Protein AF-A0A3N4JJB1-F1 (afdb_monomer)

Mean predicted aligned error: 17.64 Å

Structure (mmCIF, N/CA/C/O backbone):
data_AF-A0A3N4JJB1-F1
#
_entry.id   AF-A0A3N4JJB1-F1
#
loop_
_atom_site.group_PDB
_atom_site.id
_atom_site.type_symbol
_atom_site.label_atom_id
_atom_site.label_alt_id
_atom_site.label_comp_id
_atom_site.label_asym_id
_atom_site.label_entity_id
_atom_site.label_seq_id
_atom_site.pdbx_PDB_ins_code
_atom_site.Cartn_x
_atom_site.Cartn_y
_atom_site.Cartn_z
_atom_site.occupancy
_atom_site.B_iso_or_equiv
_atom_site.auth_seq_id
_atom_site.auth_comp_id
_atom_site.auth_asym_id
_atom_site.auth_atom_id
_atom_site.pdbx_PDB_model_num
ATOM 1 N N . MET A 1 1 ? -40.522 -0.611 -74.656 1.00 50.16 1 MET A N 1
ATOM 2 C CA . MET A 1 1 ? -39.839 0.500 -73.954 1.00 50.16 1 MET A CA 1
ATOM 3 C C . MET A 1 1 ? -38.621 -0.070 -73.230 1.00 50.16 1 MET A C 1
ATOM 5 O O . MET A 1 1 ? -38.837 -0.904 -72.359 1.00 50.16 1 MET A O 1
ATOM 9 N N . PRO A 1 2 ? -37.366 0.258 -73.587 1.00 61.91 2 PRO A N 1
ATOM 10 C CA . PRO A 1 2 ? -36.213 -0.220 -72.823 1.00 61.91 2 PRO A CA 1
ATOM 11 C C . PRO A 1 2 ? -35.872 0.721 -71.653 1.00 61.91 2 PRO A C 1
ATOM 13 O O . PRO A 1 2 ? -35.736 1.932 -71.830 1.00 61.91 2 PRO A O 1
ATOM 16 N N . PHE A 1 3 ? -35.726 0.142 -70.458 1.00 68.19 3 PHE A N 1
ATOM 17 C CA . PHE A 1 3 ? -35.311 0.813 -69.224 1.00 68.19 3 PHE A CA 1
ATOM 18 C C . PHE A 1 3 ? -33.840 1.254 -69.302 1.00 68.19 3 PHE A C 1
ATOM 20 O O . PHE A 1 3 ? -32.952 0.443 -69.573 1.00 68.19 3 PHE A O 1
ATOM 27 N N . ARG A 1 4 ? -33.570 2.539 -69.038 1.00 69.44 4 ARG A N 1
ATOM 28 C CA . ARG A 1 4 ? -32.205 3.065 -68.877 1.00 69.44 4 ARG A CA 1
ATOM 29 C C . ARG A 1 4 ? -31.706 2.729 -67.471 1.00 69.44 4 ARG A C 1
ATOM 31 O O . ARG A 1 4 ? -32.386 3.026 -66.494 1.00 69.44 4 ARG A O 1
ATOM 38 N N . LYS A 1 5 ? -30.529 2.108 -67.371 1.00 68.69 5 LYS A N 1
ATOM 39 C CA . LYS A 1 5 ? -29.867 1.845 -66.083 1.00 68.69 5 LYS A CA 1
ATOM 40 C C . LYS A 1 5 ? -29.450 3.183 -65.438 1.00 68.69 5 LYS A C 1
ATOM 42 O O . LYS A 1 5 ? -29.007 4.065 -66.177 1.00 68.69 5 LYS A O 1
ATOM 47 N N . PRO A 1 6 ? -29.595 3.355 -64.111 1.00 76.19 6 PRO A N 1
ATOM 48 C CA . PRO A 1 6 ? -29.204 4.591 -63.433 1.00 76.19 6 PRO A CA 1
ATOM 49 C C . PRO A 1 6 ? -27.678 4.803 -63.488 1.00 76.19 6 PRO A C 1
ATOM 51 O O . PRO A 1 6 ? -26.934 3.818 -63.539 1.00 76.19 6 PRO A O 1
ATOM 54 N N . PRO A 1 7 ? -27.198 6.063 -63.503 1.00 76.62 7 PRO A N 1
ATOM 55 C CA . PRO A 1 7 ? -25.769 6.363 -63.528 1.00 76.62 7 PRO A CA 1
ATOM 56 C C . PRO A 1 7 ? -25.078 5.897 -62.233 1.00 76.62 7 PRO A C 1
ATOM 58 O O . PRO A 1 7 ? -25.706 5.895 -61.171 1.00 76.62 7 PRO A O 1
ATOM 61 N N . PRO A 1 8 ? -23.795 5.495 -62.301 1.00 77.75 8 PRO A N 1
ATOM 62 C CA . PRO A 1 8 ? -23.045 5.057 -61.129 1.00 77.75 8 PRO A CA 1
ATOM 63 C C . PRO A 1 8 ? -22.822 6.212 -60.135 1.00 77.75 8 PRO A C 1
ATOM 65 O O . PRO A 1 8 ? -22.751 7.373 -60.549 1.00 77.75 8 PRO A O 1
ATOM 68 N N . PRO A 1 9 ? -22.698 5.913 -58.828 1.00 76.56 9 PRO A N 1
ATOM 69 C CA . PRO A 1 9 ? -22.418 6.920 -57.809 1.00 76.56 9 PRO A CA 1
ATOM 70 C C . PRO A 1 9 ? -21.043 7.576 -58.033 1.00 76.56 9 PRO A C 1
ATOM 72 O O . PRO A 1 9 ? -20.136 6.92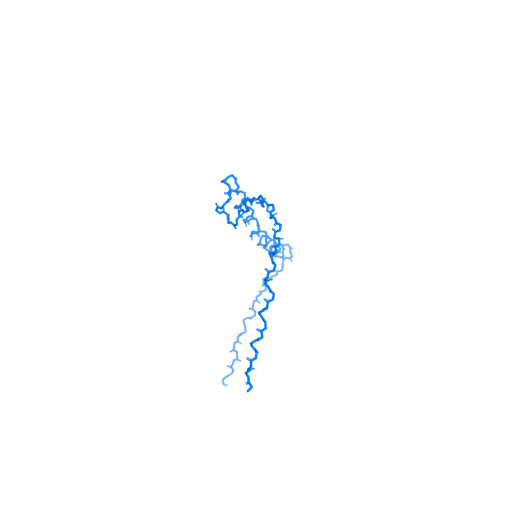7 -58.564 1.00 76.56 9 PRO A O 1
ATOM 75 N N . PRO A 1 10 ? -20.862 8.847 -57.623 1.00 73.19 10 PRO A N 1
ATOM 76 C CA . PRO A 1 10 ? -19.575 9.524 -57.720 1.00 73.19 10 PRO A CA 1
ATOM 77 C C . PRO A 1 10 ? -18.517 8.773 -56.903 1.00 73.19 10 PRO A C 1
ATOM 79 O O . PRO A 1 10 ? -18.757 8.382 -55.760 1.00 73.19 10 PRO A O 1
ATOM 82 N N . SER A 1 11 ? -17.347 8.558 -57.508 1.00 74.50 11 SER A N 1
ATOM 83 C CA . SER A 1 11 ? -16.211 7.884 -56.879 1.00 74.50 11 SER A CA 1
ATOM 84 C C . SER A 1 11 ? -15.843 8.557 -55.548 1.00 74.50 11 SER A C 1
ATOM 86 O O . SER A 1 11 ? -15.800 9.788 -55.496 1.00 74.50 11 SER A O 1
ATOM 88 N N . PRO A 1 12 ? -15.532 7.800 -54.478 1.00 71.94 12 PRO A N 1
ATOM 89 C CA . PRO A 1 12 ? -15.058 8.389 -53.233 1.00 71.94 12 PRO A CA 1
ATOM 90 C C . PRO A 1 12 ? -13.756 9.145 -53.509 1.00 71.94 12 PRO A C 1
ATOM 92 O O . PRO A 1 12 ? -12.759 8.559 -53.933 1.00 71.94 12 PRO A O 1
ATOM 95 N N . HIS A 1 13 ? -13.774 10.462 -53.307 1.00 69.69 13 HIS A N 1
ATOM 96 C CA . HIS A 1 13 ? -12.569 11.276 -53.409 1.00 69.69 13 HIS A CA 1
ATOM 97 C C . HIS A 1 13 ? -11.505 10.741 -52.435 1.00 69.69 13 HIS A C 1
ATOM 99 O O . HIS A 1 13 ? -11.857 10.365 -51.311 1.00 69.69 13 HIS A O 1
ATOM 105 N N . PRO A 1 14 ? -10.214 10.723 -52.816 1.00 66.00 14 PRO A N 1
ATOM 106 C CA . PRO A 1 14 ? -9.133 10.408 -51.894 1.00 66.00 14 PRO A CA 1
ATOM 107 C C . PRO A 1 14 ? -9.175 11.397 -50.726 1.00 66.00 14 PRO A C 1
ATOM 109 O O . PRO A 1 14 ? -8.826 12.568 -50.868 1.00 66.00 14 PRO A O 1
ATOM 112 N N . GLN A 1 15 ? -9.645 10.941 -49.568 1.00 67.88 15 GLN A N 1
ATOM 113 C CA . GLN A 1 15 ? -9.540 11.690 -48.324 1.00 67.88 15 GLN A CA 1
ATOM 114 C C . GLN A 1 15 ? -8.046 11.817 -48.018 1.00 67.88 15 GLN A C 1
ATOM 116 O O . GLN A 1 15 ? -7.395 10.827 -47.679 1.00 67.88 15 GLN A O 1
ATOM 121 N N . TYR A 1 16 ? -7.485 13.015 -48.188 1.00 69.38 16 TYR A N 1
ATOM 122 C CA . TYR A 1 16 ? -6.114 13.308 -47.787 1.00 69.38 16 TYR A CA 1
ATOM 123 C C . TYR A 1 16 ? -6.026 13.149 -46.266 1.00 69.38 16 TYR A C 1
ATOM 125 O O . TYR A 1 16 ? -6.380 14.051 -45.510 1.00 69.38 16 TYR A O 1
ATOM 133 N N . ARG A 1 17 ? -5.616 11.964 -45.801 1.00 68.00 17 ARG A N 1
ATOM 134 C CA . ARG A 1 17 ? -5.333 11.719 -44.389 1.00 68.00 17 ARG A CA 1
ATOM 135 C C . ARG A 1 17 ? -3.988 12.386 -44.101 1.00 68.00 17 ARG A C 1
ATOM 137 O O . ARG A 1 17 ? -2.984 11.911 -44.633 1.00 68.00 17 ARG A O 1
ATOM 144 N N . PRO A 1 18 ? -3.931 13.469 -43.305 1.00 76.19 18 PRO A N 1
ATOM 145 C CA . PRO A 1 18 ? -2.654 14.074 -42.974 1.00 76.19 18 PRO A CA 1
ATOM 146 C C . PRO A 1 18 ? -1.758 13.016 -42.307 1.00 76.19 18 PRO A C 1
ATOM 148 O O . PRO A 1 18 ? -2.259 12.215 -41.499 1.00 76.19 18 PRO A O 1
ATOM 151 N N . PRO A 1 19 ? -0.458 12.968 -42.651 1.00 73.94 19 PRO A N 1
ATOM 152 C CA . PRO A 1 19 ? 0.480 12.074 -41.997 1.00 73.94 19 PRO A CA 1
ATOM 153 C C . PRO A 1 19 ? 0.472 12.410 -40.508 1.00 73.94 19 PRO A C 1
ATOM 155 O O . PRO A 1 19 ? 0.770 13.529 -40.094 1.00 73.94 19 PRO A O 1
ATOM 158 N N . HIS A 1 20 ? 0.039 11.449 -39.701 1.00 70.81 20 HIS A N 1
ATOM 159 C CA . HIS A 1 20 ? 0.077 11.570 -38.254 1.00 70.81 20 HIS A CA 1
ATOM 160 C C . HIS A 1 20 ? 1.562 11.647 -37.886 1.00 70.81 20 HIS A C 1
ATOM 162 O O . HIS A 1 20 ? 2.330 10.812 -38.378 1.00 70.81 20 HIS A O 1
ATOM 168 N N . PRO A 1 21 ? 1.997 12.622 -37.067 1.00 74.75 21 PRO A N 1
ATOM 169 C CA . PRO A 1 21 ? 3.375 12.637 -36.604 1.00 74.75 21 PRO A CA 1
ATOM 170 C C . PRO A 1 21 ? 3.668 11.285 -35.936 1.00 74.75 21 PRO A C 1
ATOM 172 O O . PRO A 1 21 ? 2.765 10.739 -35.286 1.00 74.75 21 PRO A O 1
ATOM 175 N N . PRO A 1 22 ? 4.885 10.725 -36.086 1.00 69.81 22 PRO A N 1
ATOM 176 C CA . PRO A 1 22 ? 5.273 9.546 -35.336 1.00 69.81 22 PRO A CA 1
ATOM 177 C C . PRO A 1 22 ? 5.074 9.891 -33.866 1.00 69.81 22 PRO A C 1
ATOM 179 O O . PRO A 1 22 ? 5.791 10.722 -33.307 1.00 69.81 22 PRO A O 1
ATOM 182 N N . GLN A 1 23 ? 4.035 9.323 -33.258 1.00 66.50 23 GLN A N 1
ATOM 183 C CA . GLN A 1 23 ? 3.848 9.441 -31.828 1.00 66.50 23 GLN A CA 1
ATOM 184 C C . GLN A 1 23 ? 5.113 8.836 -31.242 1.00 66.50 23 GLN A C 1
ATOM 186 O O . GLN A 1 23 ? 5.375 7.653 -31.464 1.00 66.50 23 GLN A O 1
ATOM 191 N N . ALA A 1 24 ? 5.931 9.650 -30.575 1.00 66.50 24 ALA A N 1
ATOM 192 C CA . ALA A 1 24 ? 7.017 9.139 -29.766 1.00 66.50 24 ALA A CA 1
ATOM 193 C C . ALA A 1 24 ? 6.360 8.167 -28.784 1.00 66.50 24 ALA A C 1
ATOM 195 O O . ALA A 1 24 ? 5.674 8.587 -27.850 1.00 66.50 24 ALA A O 1
ATOM 196 N N . GLN A 1 25 ? 6.457 6.869 -29.075 1.00 64.12 25 GLN A N 1
ATOM 197 C CA . GLN A 1 25 ? 5.917 5.815 -28.237 1.00 64.12 25 GLN A CA 1
ATOM 198 C C . GLN A 1 25 ? 6.813 5.777 -27.011 1.00 64.12 25 GLN A C 1
ATOM 200 O O . GLN A 1 25 ? 7.742 4.984 -26.934 1.00 64.12 25 GLN A O 1
ATOM 205 N N . ILE A 1 26 ? 6.590 6.701 -26.078 1.00 69.31 26 ILE A N 1
ATOM 206 C CA . ILE A 1 26 ? 7.169 6.608 -24.748 1.00 69.31 26 ILE A CA 1
ATOM 207 C C . ILE A 1 26 ? 6.594 5.305 -24.188 1.00 69.31 26 ILE A C 1
ATOM 209 O O . ILE A 1 26 ? 5.370 5.240 -24.016 1.00 69.31 26 ILE A O 1
ATOM 213 N N . PRO A 1 27 ? 7.409 4.259 -23.952 1.00 68.06 27 PRO A N 1
ATOM 214 C CA . PRO A 1 27 ? 6.902 3.007 -23.421 1.00 68.06 27 PRO A CA 1
ATOM 215 C C . PRO A 1 27 ? 6.312 3.313 -22.048 1.00 68.06 27 PRO A C 1
ATOM 217 O O . PRO A 1 27 ? 7.033 3.650 -21.110 1.00 68.06 27 PRO A O 1
ATOM 220 N N . ARG A 1 28 ? 4.982 3.291 -21.939 1.00 71.88 28 ARG A N 1
ATOM 221 C CA . ARG A 1 28 ? 4.304 3.415 -20.651 1.00 71.88 28 ARG A CA 1
ATOM 222 C C . ARG A 1 28 ? 4.281 2.014 -20.055 1.00 71.88 28 ARG A C 1
ATOM 224 O O . ARG A 1 28 ? 3.578 1.172 -20.614 1.00 71.88 28 ARG A O 1
ATOM 231 N N . PRO A 1 29 ? 5.041 1.737 -18.982 1.00 66.38 29 PRO A N 1
ATOM 232 C CA . PRO A 1 29 ? 5.012 0.426 -18.356 1.00 66.38 29 PRO A CA 1
ATOM 233 C C . PRO A 1 29 ? 3.591 0.177 -17.849 1.00 66.38 29 PRO A C 1
ATOM 235 O O . PRO A 1 29 ? 3.100 0.898 -16.981 1.00 66.38 29 PRO A O 1
ATOM 238 N N . GLN A 1 30 ? 2.905 -0.797 -18.446 1.00 72.12 30 GLN A N 1
ATOM 239 C CA . GLN A 1 30 ? 1.532 -1.140 -18.071 1.00 72.12 30 GLN A CA 1
ATOM 240 C C . GLN A 1 30 ? 1.518 -2.095 -16.881 1.00 72.12 30 GLN A C 1
ATOM 242 O O . GLN A 1 30 ? 0.546 -2.139 -16.128 1.00 72.12 30 GLN A O 1
ATOM 247 N N . THR A 1 31 ? 2.613 -2.835 -16.683 1.00 72.00 31 THR A N 1
ATOM 248 C CA . THR A 1 31 ? 2.744 -3.799 -15.598 1.00 72.00 31 THR A CA 1
ATOM 249 C C . THR A 1 31 ? 3.979 -3.526 -14.735 1.00 72.00 31 THR A C 1
ATOM 251 O O . THR A 1 31 ? 4.976 -2.981 -15.209 1.00 72.00 31 THR A O 1
ATOM 254 N N . PRO A 1 32 ? 3.983 -3.953 -13.459 1.00 68.25 32 PRO A N 1
ATOM 255 C CA . PRO A 1 32 ? 5.169 -3.883 -12.601 1.00 68.25 32 PRO A CA 1
ATOM 256 C C . PRO A 1 32 ? 6.376 -4.662 -13.141 1.00 68.25 32 PRO A C 1
ATOM 258 O O . PRO A 1 32 ? 7.506 -4.414 -12.716 1.00 68.25 32 PRO A O 1
ATOM 261 N N . ALA A 1 33 ? 6.137 -5.620 -14.043 1.00 71.94 33 ALA A N 1
ATOM 262 C CA . ALA A 1 33 ? 7.182 -6.376 -14.719 1.00 71.94 33 ALA A CA 1
ATOM 263 C C . ALA A 1 33 ? 7.929 -5.518 -15.753 1.00 71.94 33 ALA A C 1
ATOM 265 O O . ALA A 1 33 ? 9.138 -5.704 -15.889 1.00 71.94 33 ALA A O 1
ATOM 266 N N . ASP A 1 34 ? 7.242 -4.544 -16.366 1.00 72.75 34 ASP A N 1
ATOM 267 C CA . ASP A 1 34 ? 7.790 -3.583 -17.337 1.00 72.75 34 ASP A CA 1
ATOM 268 C C . ASP A 1 34 ? 8.621 -2.462 -16.691 1.00 72.75 34 ASP A C 1
ATOM 270 O O . ASP A 1 34 ? 9.244 -1.665 -17.393 1.00 72.75 34 ASP A O 1
ATOM 274 N N . LEU A 1 35 ? 8.631 -2.349 -15.355 1.00 72.94 35 LEU A N 1
ATOM 275 C CA . LEU A 1 35 ? 9.432 -1.327 -14.685 1.00 72.94 35 LEU A CA 1
ATOM 276 C C . LEU A 1 35 ? 10.924 -1.703 -14.707 1.00 72.94 35 LEU A C 1
ATOM 278 O O . LEU A 1 35 ? 11.269 -2.832 -14.335 1.00 72.94 35 LEU A O 1
ATOM 282 N N . PRO A 1 36 ? 11.823 -0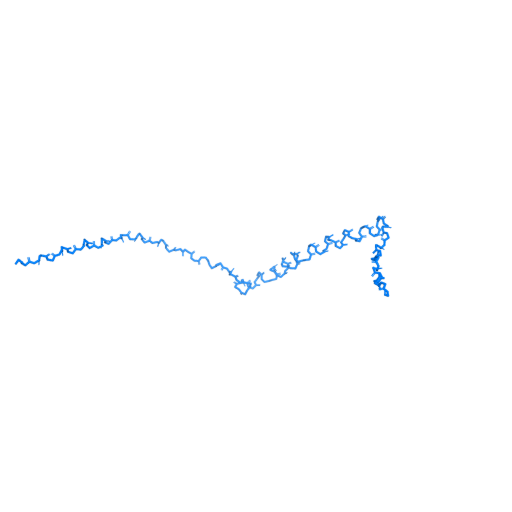.744 -15.019 1.00 76.50 36 PRO A N 1
ATOM 283 C CA . PRO A 1 36 ? 13.261 -0.948 -14.882 1.00 76.50 36 PRO A CA 1
ATOM 284 C C . PRO A 1 36 ? 13.610 -1.416 -13.466 1.00 76.50 36 PRO A C 1
ATOM 286 O O . PRO A 1 36 ? 13.029 -0.938 -12.485 1.00 76.50 36 PRO A O 1
ATOM 289 N N . GLU A 1 37 ? 14.579 -2.325 -13.339 1.00 78.25 37 GLU A N 1
ATOM 290 C CA . GLU A 1 37 ? 14.863 -3.033 -12.079 1.00 78.25 37 GLU A CA 1
ATOM 291 C C . GLU A 1 37 ? 15.125 -2.100 -10.891 1.00 78.25 37 GLU A C 1
ATOM 293 O O . GLU A 1 37 ? 14.697 -2.380 -9.770 1.00 78.25 37 GLU A O 1
ATOM 298 N N . LYS A 1 38 ? 15.717 -0.931 -11.159 1.00 83.25 38 LYS A N 1
ATOM 299 C CA . LYS A 1 38 ? 15.959 0.143 -10.186 1.00 83.25 38 LYS A CA 1
ATOM 300 C C . LYS A 1 38 ? 14.695 0.593 -9.435 1.00 83.25 38 LYS A C 1
AT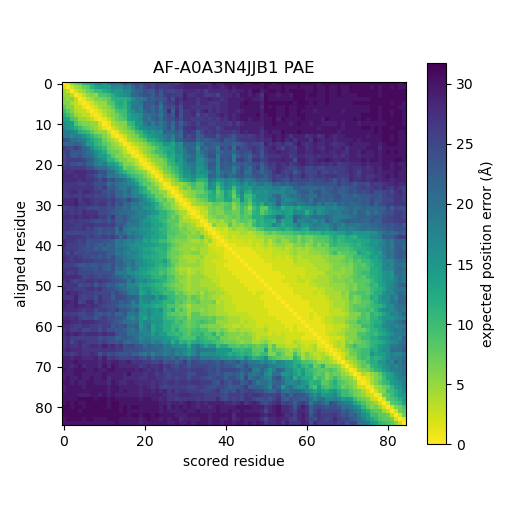OM 302 O O . LYS A 1 38 ? 14.789 1.011 -8.283 1.00 83.25 38 LYS A O 1
ATOM 307 N N . TYR A 1 39 ? 13.513 0.497 -10.048 1.00 80.31 39 TYR A N 1
ATOM 308 C CA . TYR A 1 39 ? 12.248 0.980 -9.480 1.00 80.31 39 TYR A CA 1
ATOM 309 C C . TYR A 1 39 ? 11.397 -0.111 -8.817 1.00 80.31 39 TYR A C 1
ATOM 311 O O . TYR A 1 39 ? 10.479 0.204 -8.056 1.00 80.31 39 TYR A O 1
ATOM 319 N N . ARG A 1 40 ? 11.725 -1.394 -9.015 1.00 81.50 40 ARG A N 1
ATOM 320 C CA . ARG A 1 40 ? 11.053 -2.519 -8.341 1.00 81.50 40 ARG A CA 1
ATOM 321 C C . ARG A 1 40 ? 11.023 -2.412 -6.805 1.00 81.50 40 ARG A C 1
ATOM 323 O O . ARG A 1 40 ? 9.960 -2.680 -6.236 1.00 81.50 40 ARG A O 1
ATOM 330 N N . PRO A 1 41 ? 12.102 -2.010 -6.096 1.00 86.94 41 PRO A N 1
ATOM 331 C CA . PRO A 1 41 ? 12.041 -1.874 -4.639 1.00 86.94 41 PRO A CA 1
ATOM 332 C C . PRO A 1 41 ? 11.131 -0.721 -4.196 1.00 86.94 41 PRO A C 1
ATOM 334 O O . PRO A 1 41 ? 10.394 -0.869 -3.221 1.00 86.94 41 PRO A O 1
ATOM 337 N N . ALA A 1 42 ? 11.130 0.398 -4.927 1.00 88.50 42 ALA A N 1
ATOM 338 C CA . ALA A 1 42 ? 10.243 1.526 -4.651 1.00 88.50 42 ALA A CA 1
ATOM 339 C C . ALA A 1 42 ? 8.771 1.130 -4.840 1.00 88.50 42 ALA A 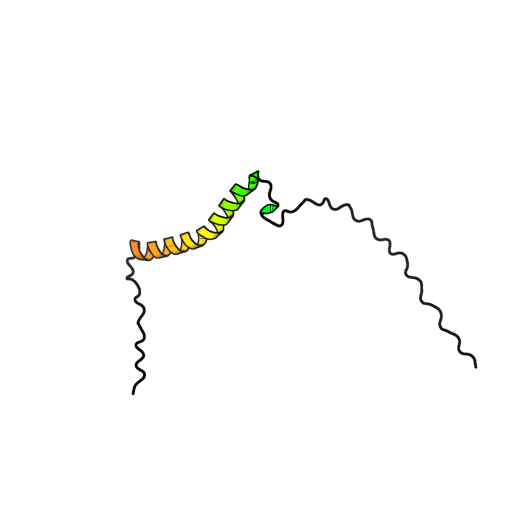C 1
ATOM 341 O O . ALA A 1 42 ? 7.953 1.390 -3.961 1.00 88.50 42 ALA A O 1
ATOM 342 N N . TYR A 1 43 ? 8.456 0.407 -5.919 1.00 88.50 43 TYR A N 1
ATOM 343 C CA . TYR A 1 43 ? 7.109 -0.102 -6.180 1.00 88.50 43 TYR A CA 1
ATOM 344 C C . TYR A 1 43 ? 6.576 -0.964 -5.028 1.00 88.50 43 TYR A C 1
ATOM 346 O O . TYR A 1 43 ? 5.458 -0.754 -4.559 1.00 88.50 43 TYR A O 1
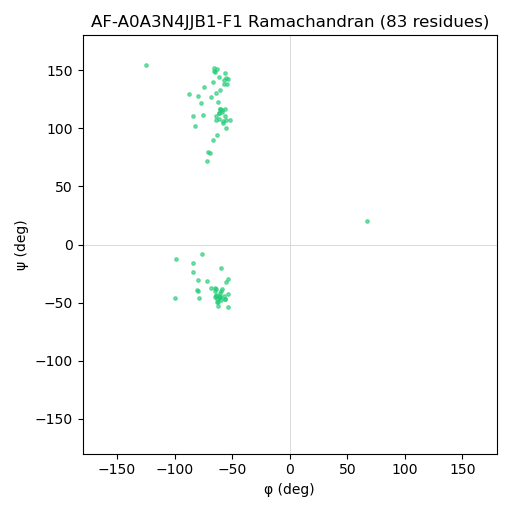ATOM 354 N N . ARG A 1 44 ? 7.387 -1.904 -4.521 1.00 89.12 44 ARG A N 1
ATOM 355 C CA . ARG A 1 44 ? 6.991 -2.765 -3.393 1.00 89.12 44 ARG A CA 1
ATOM 356 C C . ARG A 1 44 ? 6.699 -1.951 -2.135 1.00 89.12 44 ARG A C 1
ATOM 358 O O . ARG A 1 44 ? 5.682 -2.187 -1.498 1.00 89.12 44 ARG A O 1
ATOM 365 N N . ARG A 1 45 ? 7.550 -0.972 -1.808 1.00 92.06 45 ARG A N 1
ATOM 366 C CA . ARG A 1 45 ? 7.364 -0.101 -0.636 1.00 92.06 45 ARG A CA 1
ATOM 367 C C . ARG A 1 45 ? 6.087 0.722 -0.743 1.00 92.06 45 ARG A C 1
ATOM 369 O O . ARG A 1 45 ? 5.290 0.703 0.186 1.00 92.06 45 ARG A O 1
ATOM 376 N N . VAL A 1 46 ? 5.871 1.387 -1.878 1.00 93.62 46 VAL A N 1
ATOM 377 C CA . VAL A 1 46 ? 4.663 2.192 -2.114 1.00 93.62 46 VAL A CA 1
ATOM 378 C C . VAL A 1 46 ? 3.421 1.316 -2.017 1.00 93.62 46 VAL A C 1
ATOM 380 O O . VAL A 1 46 ? 2.497 1.654 -1.285 1.00 93.62 46 VAL A O 1
ATOM 383 N N . ARG A 1 47 ? 3.425 0.150 -2.672 1.00 93.69 47 ARG A N 1
ATOM 384 C CA . ARG A 1 47 ? 2.321 -0.810 -2.586 1.00 93.69 47 ARG A CA 1
ATOM 385 C C . ARG A 1 47 ? 2.036 -1.213 -1.139 1.00 93.69 47 ARG A C 1
ATOM 387 O O . ARG A 1 47 ? 0.879 -1.206 -0.733 1.00 93.69 47 ARG A O 1
ATOM 394 N N . THR A 1 48 ? 3.069 -1.536 -0.362 1.00 96.88 48 THR A N 1
ATOM 395 C CA . THR A 1 48 ? 2.908 -1.882 1.054 1.00 96.88 48 THR A CA 1
ATOM 396 C C . THR A 1 48 ? 2.318 -0.723 1.844 1.00 96.88 48 THR A C 1
ATOM 398 O O . THR A 1 48 ? 1.371 -0.939 2.587 1.00 96.88 48 THR A O 1
ATOM 401 N N . VAL A 1 49 ? 2.819 0.502 1.668 1.00 97.00 49 VAL A N 1
ATOM 402 C CA . VAL A 1 49 ? 2.298 1.683 2.374 1.00 97.00 49 VAL A CA 1
ATOM 403 C C . VAL A 1 49 ? 0.828 1.916 2.036 1.00 97.00 49 VAL A C 1
ATOM 405 O O . VAL A 1 49 ? 0.029 2.088 2.946 1.00 97.00 49 VAL A O 1
ATOM 408 N N . VAL A 1 50 ? 0.446 1.839 0.759 1.00 96.75 50 VAL A N 1
ATOM 409 C CA . VAL A 1 50 ? -0.949 2.019 0.318 1.00 96.75 50 VAL A CA 1
ATOM 410 C C . VAL A 1 50 ? -1.890 1.009 0.982 1.00 96.75 50 VAL A C 1
ATOM 412 O O . VAL A 1 50 ? -3.002 1.367 1.360 1.00 96.75 50 VAL A O 1
ATOM 415 N N . VAL A 1 51 ? -1.446 -0.237 1.167 1.00 96.06 51 VAL A N 1
ATOM 416 C CA . VAL A 1 51 ? -2.248 -1.286 1.819 1.00 96.06 51 VAL A CA 1
ATOM 417 C C . VAL A 1 51 ? -2.233 -1.158 3.346 1.00 96.06 51 VAL A C 1
ATOM 419 O O . VAL A 1 51 ? -3.258 -1.362 3.992 1.00 96.06 51 VAL A O 1
ATOM 422 N N . MET A 1 52 ? -1.088 -0.822 3.939 1.00 97.56 52 MET A N 1
ATOM 423 C CA . MET A 1 52 ? -0.915 -0.786 5.395 1.00 97.56 52 MET A CA 1
ATOM 424 C C . MET A 1 52 ? -1.486 0.477 6.033 1.00 97.56 52 MET A C 1
ATOM 426 O O . MET A 1 52 ? -1.951 0.416 7.167 1.00 97.56 52 MET A O 1
ATOM 430 N N . LEU A 1 53 ? -1.486 1.605 5.319 1.00 97.56 53 LEU A N 1
ATOM 431 C CA . LEU A 1 53 ? -1.966 2.889 5.822 1.00 97.56 53 LEU A CA 1
ATOM 432 C C . LEU A 1 53 ? -3.402 2.821 6.386 1.00 97.56 53 LEU A C 1
ATOM 434 O O . LEU A 1 53 ? -3.576 3.182 7.549 1.00 97.56 53 LEU A O 1
ATOM 438 N N . PRO A 1 54 ? -4.426 2.324 5.661 1.00 96.62 54 PRO A N 1
ATOM 439 C CA . PRO A 1 54 ? -5.783 2.256 6.208 1.00 96.62 54 PRO A CA 1
ATOM 440 C C . PRO A 1 54 ? -5.897 1.298 7.403 1.00 96.62 54 PRO A C 1
ATOM 442 O O . PRO A 1 54 ? -6.600 1.601 8.366 1.00 96.62 54 PRO A O 1
ATOM 445 N N . ILE A 1 55 ? -5.177 0.170 7.378 1.00 96.38 55 ILE A N 1
ATOM 446 C CA . ILE A 1 55 ? -5.178 -0.805 8.478 1.00 96.38 55 ILE A CA 1
ATOM 447 C C . ILE A 1 55 ? -4.606 -0.163 9.740 1.00 96.38 55 ILE A C 1
ATOM 449 O O . ILE A 1 55 ? -5.235 -0.233 10.794 1.00 96.38 55 ILE A O 1
ATOM 453 N N . ALA A 1 56 ? -3.444 0.484 9.626 1.00 96.56 56 ALA A N 1
ATOM 454 C CA . ALA A 1 56 ? -2.770 1.165 10.724 1.00 96.56 56 ALA A CA 1
ATOM 455 C C . ALA A 1 56 ? -3.626 2.291 11.321 1.00 96.56 56 ALA A C 1
ATOM 457 O O . ALA A 1 56 ? -3.707 2.402 12.540 1.00 96.56 56 ALA A O 1
ATOM 458 N N . ILE A 1 57 ? -4.311 3.086 10.490 1.00 96.81 57 ILE A N 1
ATOM 459 C CA . ILE A 1 57 ? -5.198 4.162 10.963 1.00 96.81 57 ILE A CA 1
ATOM 460 C C . ILE A 1 57 ? -6.350 3.592 11.797 1.00 96.81 57 ILE A C 1
ATOM 462 O O . ILE A 1 57 ? -6.563 4.016 12.931 1.00 96.81 57 ILE A O 1
ATOM 466 N N . VAL A 1 58 ? -7.081 2.609 11.260 1.00 94.62 58 VAL A N 1
ATOM 467 C CA . VAL A 1 58 ? -8.248 2.031 11.947 1.00 94.62 58 VAL A CA 1
ATOM 468 C C . VAL A 1 58 ? -7.827 1.314 13.225 1.00 94.62 58 VAL A C 1
ATOM 470 O O . VAL A 1 58 ? -8.444 1.495 14.274 1.00 94.62 58 VAL A O 1
ATOM 473 N N . THR A 1 59 ? -6.760 0.518 13.163 1.00 94.31 59 THR A N 1
ATOM 474 C CA . THR A 1 59 ? -6.248 -0.178 14.350 1.00 94.31 59 THR A CA 1
ATOM 475 C C . THR A 1 59 ? -5.748 0.795 15.406 1.00 94.31 59 THR A C 1
ATOM 477 O O . THR A 1 59 ? -6.102 0.624 16.569 1.00 94.31 59 THR A O 1
ATOM 480 N N . SER A 1 60 ? -5.006 1.839 15.023 1.00 91.19 60 SER A N 1
ATOM 481 C CA . SER A 1 60 ? -4.564 2.895 15.939 1.00 91.19 60 SER A CA 1
ATOM 482 C C . SER A 1 60 ? -5.749 3.571 16.630 1.00 91.19 60 SER A C 1
ATOM 484 O O . SER A 1 60 ? -5.734 3.715 17.851 1.00 91.19 60 SER A O 1
ATOM 486 N N . TYR A 1 61 ? -6.810 3.892 15.886 1.00 92.38 61 TYR A N 1
ATOM 487 C CA . TYR A 1 61 ? -8.020 4.493 16.446 1.00 92.38 61 TYR A CA 1
ATOM 488 C C . TYR A 1 61 ? -8.733 3.580 17.452 1.00 92.38 61 TYR A C 1
ATOM 490 O O . TYR A 1 61 ? -9.071 4.007 18.554 1.00 92.38 61 TYR A O 1
ATOM 498 N N . VAL A 1 62 ? -8.934 2.303 17.115 1.00 89.00 62 VAL A N 1
ATOM 499 C CA . VAL A 1 62 ? -9.587 1.343 18.025 1.00 89.00 62 VAL A CA 1
ATOM 500 C C . VAL A 1 62 ? -8.748 1.118 19.281 1.00 89.00 62 VAL A C 1
ATOM 502 O O . VAL A 1 62 ? -9.290 0.9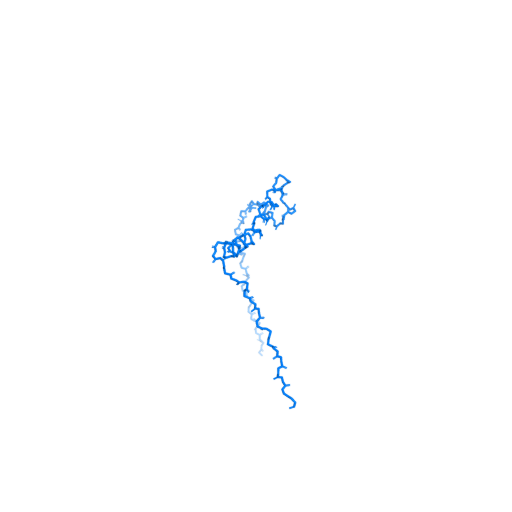95 20.380 1.00 89.00 62 VAL A O 1
ATOM 505 N N . LEU A 1 63 ? -7.422 1.069 19.137 1.00 88.00 63 LEU A N 1
ATOM 506 C CA . LEU A 1 63 ? -6.529 0.959 20.283 1.00 88.00 63 LEU A CA 1
ATOM 507 C C . LEU A 1 63 ? -6.612 2.208 21.160 1.00 88.00 63 LEU A C 1
ATOM 509 O O . LEU A 1 63 ? -6.664 2.074 22.375 1.00 88.00 63 LEU A O 1
ATOM 513 N N . TYR A 1 64 ? -6.706 3.398 20.565 1.00 88.12 64 TYR A N 1
ATOM 514 C CA . TYR A 1 64 ? -6.915 4.643 21.300 1.00 88.12 64 TYR A CA 1
ATOM 515 C C . TYR A 1 64 ? -8.229 4.624 22.095 1.00 88.12 64 TYR A C 1
ATOM 517 O O . TYR A 1 64 ? -8.225 4.923 23.287 1.00 88.12 64 TYR A O 1
ATOM 525 N N . GLN A 1 65 ? -9.334 4.174 21.493 1.00 84.81 65 GLN A N 1
ATOM 526 C CA . GLN A 1 65 ? -10.611 4.041 22.204 1.00 84.81 65 GLN A CA 1
ATOM 527 C C . GLN A 1 65 ? -10.533 3.082 23.400 1.00 84.81 65 GLN A C 1
ATOM 529 O O . GLN A 1 65 ? -11.100 3.351 24.455 1.00 84.81 65 GLN A O 1
ATOM 534 N N . ARG A 1 66 ? -9.812 1.967 23.260 1.00 80.25 66 ARG A N 1
ATOM 535 C CA . ARG A 1 66 ? -9.697 0.980 24.344 1.00 80.25 66 ARG A CA 1
ATOM 536 C C . ARG A 1 66 ? -8.702 1.383 25.423 1.00 80.25 66 ARG A C 1
ATOM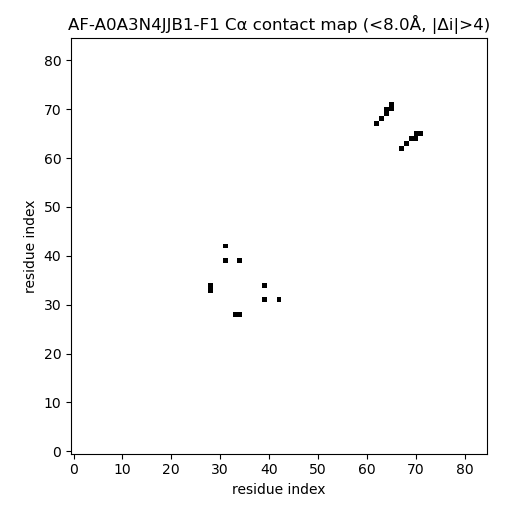 538 O O . ARG A 1 66 ? -8.997 1.229 26.599 1.00 80.25 66 ARG A O 1
ATOM 545 N N . VAL A 1 67 ? -7.520 1.849 25.027 1.00 80.69 67 VAL A N 1
ATOM 546 C CA . VAL A 1 67 ? -6.408 2.135 25.945 1.00 80.69 67 VAL A CA 1
ATOM 547 C C . VAL A 1 67 ? -6.590 3.483 26.631 1.00 80.69 67 VAL A C 1
ATOM 549 O O . VAL A 1 67 ? -6.280 3.599 27.810 1.00 80.69 67 VAL A O 1
ATOM 552 N N . VAL A 1 68 ? -7.080 4.497 25.911 1.00 76.81 68 VAL A N 1
ATOM 553 C CA . VAL A 1 68 ? -7.170 5.870 26.430 1.00 76.81 68 VAL A CA 1
ATOM 554 C C . VAL A 1 68 ? -8.577 6.198 26.918 1.00 76.81 68 VAL A C 1
ATOM 556 O O . VAL A 1 68 ? -8.717 6.744 28.006 1.00 76.81 68 VAL A O 1
ATOM 559 N N . LEU A 1 69 ? -9.621 5.866 26.149 1.00 79.56 69 LEU A N 1
ATOM 560 C CA . LEU A 1 69 ? -11.006 6.166 26.548 1.00 79.56 69 LEU A CA 1
ATOM 561 C C . LEU A 1 69 ? -11.610 5.113 27.492 1.00 79.56 69 LEU A C 1
ATOM 563 O O . LEU A 1 69 ? -12.619 5.394 28.130 1.00 79.56 69 LEU A O 1
ATOM 567 N N . GLY A 1 70 ? -11.008 3.924 27.599 1.00 74.06 70 GLY A N 1
ATOM 568 C CA . GLY A 1 70 ? -11.463 2.879 28.517 1.00 74.06 70 GLY A CA 1
ATOM 569 C C . GLY A 1 70 ? -12.827 2.276 28.167 1.00 74.06 70 GLY A C 1
ATOM 570 O O . GLY A 1 70 ? -13.462 1.692 29.042 1.00 74.06 70 GLY A O 1
ATOM 571 N N . GLU A 1 71 ? -13.301 2.402 26.920 1.00 69.56 71 GLU A N 1
ATOM 572 C CA . GLU A 1 71 ? -14.581 1.798 26.534 1.00 69.56 71 GLU A CA 1
ATOM 573 C C . GLU A 1 71 ? -14.527 0.266 26.668 1.00 69.56 71 GLU A C 1
ATOM 575 O O . GLU A 1 71 ? -13.698 -0.412 26.046 1.00 69.56 71 GLU A O 1
ATOM 580 N N . GLU A 1 72 ? -15.437 -0.293 27.472 1.00 67.25 72 GLU A N 1
ATOM 581 C CA . GLU A 1 72 ? -15.562 -1.735 27.656 1.00 67.25 72 GLU A CA 1
ATOM 582 C C . GLU A 1 72 ? -15.910 -2.435 26.334 1.00 67.25 72 GLU A C 1
ATOM 584 O O . GLU A 1 72 ? -16.644 -1.925 25.481 1.00 67.25 72 GLU A O 1
ATOM 589 N N . ARG A 1 73 ? -15.368 -3.645 26.139 1.00 66.75 73 ARG A N 1
ATOM 590 C CA . ARG A 1 73 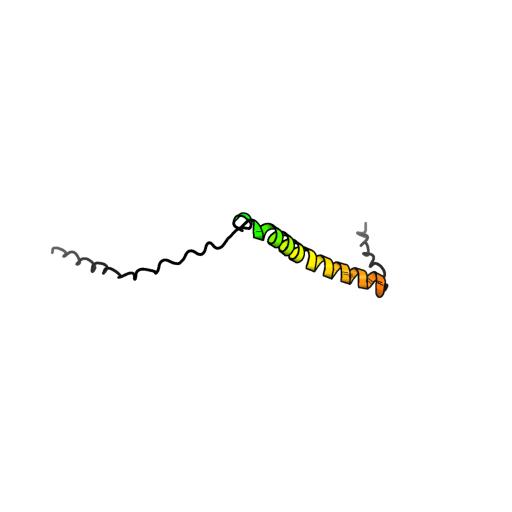? -15.601 -4.442 24.928 1.00 66.75 73 ARG A CA 1
ATOM 591 C C . ARG A 1 73 ? -17.106 -4.648 24.746 1.00 66.75 73 ARG A C 1
ATOM 593 O O . ARG A 1 73 ? -17.692 -5.442 25.473 1.00 66.75 73 ARG A O 1
ATOM 600 N N . LYS A 1 74 ? -17.708 -4.016 23.727 1.00 68.56 74 LYS A N 1
ATOM 601 C CA . LYS A 1 74 ? -19.100 -4.289 23.331 1.00 68.56 74 LYS A CA 1
ATOM 602 C C . LYS A 1 74 ? -19.289 -5.792 23.131 1.00 68.56 74 LYS A C 1
ATOM 604 O O . LYS A 1 74 ? -18.781 -6.379 22.172 1.00 68.56 74 LYS A O 1
ATOM 609 N N . VAL A 1 75 ? -19.993 -6.413 24.072 1.00 72.88 75 VAL A N 1
ATOM 610 C CA . VAL A 1 75 ? -20.385 -7.815 24.000 1.00 72.88 75 VAL A CA 1
ATOM 611 C C . VAL A 1 75 ? -21.563 -7.883 23.040 1.00 72.88 75 VAL A C 1
ATOM 613 O O . VAL A 1 75 ? -22.571 -7.205 23.225 1.00 72.88 75 VAL A O 1
ATOM 616 N N . LEU A 1 76 ? -21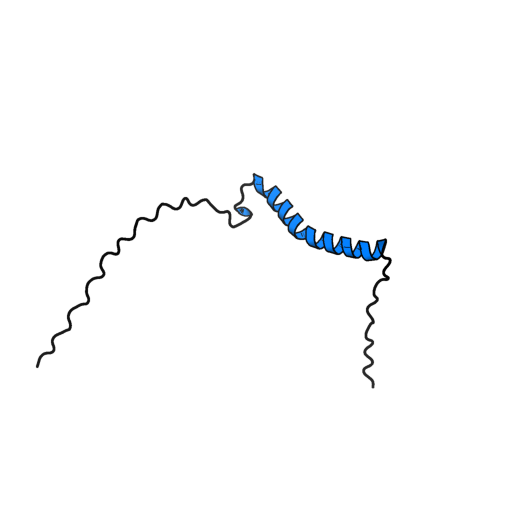.421 -8.673 21.978 1.00 72.94 76 LEU A N 1
ATOM 617 C CA . LEU A 1 76 ? -22.544 -8.979 21.102 1.00 72.94 76 LEU A CA 1
ATOM 618 C C . LEU A 1 76 ? -23.608 -9.690 21.941 1.00 72.94 76 LEU A C 1
ATOM 620 O O . LEU A 1 76 ? -23.358 -10.788 22.441 1.00 72.94 76 LEU A O 1
ATOM 624 N N . VAL A 1 77 ? -24.783 -9.070 22.089 1.00 70.69 77 VAL A N 1
ATOM 625 C CA . VAL A 1 77 ? -25.968 -9.738 22.632 1.00 70.69 77 VAL A CA 1
ATOM 626 C C . VAL A 1 77 ? -26.238 -10.938 21.730 1.00 70.69 77 VAL A C 1
ATOM 628 O O . VAL A 1 77 ? -26.653 -10.785 20.580 1.00 70.69 77 VAL A O 1
ATOM 631 N N . ARG A 1 78 ? -25.940 -12.147 22.220 1.00 72.25 78 ARG A N 1
ATOM 632 C CA . ARG A 1 78 ? -26.354 -13.374 21.543 1.00 72.25 78 ARG A CA 1
ATOM 633 C C . ARG A 1 78 ? -27.874 -13.379 21.585 1.00 72.25 78 ARG A C 1
ATOM 635 O O . ARG A 1 78 ? -28.461 -13.493 22.656 1.00 72.25 78 ARG A O 1
ATOM 642 N N . LYS A 1 79 ? -28.509 -13.205 20.427 1.00 64.19 79 LYS A N 1
ATOM 643 C CA . LYS A 1 79 ? -29.946 -13.416 20.276 1.00 64.19 79 LYS A CA 1
ATOM 644 C C . LYS A 1 79 ? -30.188 -14.910 20.480 1.00 64.19 79 LYS A C 1
ATOM 646 O O . LYS A 1 79 ? -30.072 -15.685 19.534 1.00 64.19 79 LYS A O 1
ATOM 651 N N . ASN A 1 80 ? -30.425 -15.314 21.726 1.00 59.28 80 ASN A N 1
ATOM 652 C CA . ASN A 1 80 ? -30.953 -16.635 22.026 1.00 59.28 80 ASN A CA 1
ATOM 653 C C . ASN A 1 80 ? -32.263 -16.756 21.247 1.00 59.28 80 ASN A C 1
ATOM 655 O O . ASN A 1 80 ? -33.176 -15.949 21.418 1.00 59.28 80 ASN A O 1
ATOM 659 N N . GLY A 1 81 ? -32.295 -17.696 20.308 1.00 61.16 81 GLY A N 1
ATOM 660 C CA . GLY A 1 81 ? -33.480 -18.024 19.538 1.00 61.16 81 GLY A CA 1
ATOM 661 C C . GLY A 1 81 ? -34.514 -18.695 20.430 1.00 61.16 81 GLY A C 1
ATOM 662 O O . GLY A 1 81 ? -34.663 -19.908 20.376 1.00 61.16 81 GLY A O 1
ATOM 663 N N . GLU A 1 82 ? -35.241 -17.909 21.221 1.00 57.62 82 GLU A N 1
ATOM 664 C CA . GLU A 1 82 ? -36.532 -18.308 21.783 1.00 57.62 82 GLU A CA 1
ATOM 665 C C . GLU A 1 82 ? -37.577 -18.312 20.656 1.00 57.62 82 GLU A C 1
ATOM 667 O O . GLU A 1 82 ? -38.423 -17.427 20.536 1.00 57.62 82 GLU A O 1
ATOM 672 N N . GLY A 1 83 ? -37.467 -19.306 19.775 1.00 59.62 83 GLY A N 1
ATOM 673 C CA . GLY A 1 83 ? -38.601 -19.828 19.026 1.00 59.62 83 GLY A CA 1
ATOM 674 C C . GLY A 1 83 ? -39.306 -20.818 19.939 1.00 59.62 83 GLY A C 1
ATOM 675 O O . GLY A 1 83 ? -38.784 -21.903 20.176 1.00 59.62 83 GLY A O 1
ATOM 676 N N . LYS A 1 84 ? -40.420 -20.371 20.519 1.00 55.16 84 LYS A N 1
ATOM 677 C CA . LYS A 1 84 ? -41.300 -21.156 21.381 1.00 55.16 84 LYS A CA 1
ATOM 678 C C . LYS A 1 84 ? -41.786 -22.430 20.677 1.00 55.16 84 LYS A C 1
ATOM 680 O O . LYS A 1 84 ? -41.956 -22.434 19.459 1.00 55.16 84 LYS A O 1
ATOM 685 N N . GLU A 1 85 ? -41.961 -23.436 21.527 1.00 48.22 85 GLU A N 1
ATOM 686 C CA . GLU A 1 85 ? -42.718 -24.688 21.394 1.00 48.22 85 GLU A CA 1
ATOM 687 C C . GLU A 1 85 ? -43.984 -24.593 20.527 1.00 48.22 85 GLU A C 1
ATOM 689 O O . GLU A 1 85 ? -44.689 -23.558 20.615 1.00 48.22 85 GLU A O 1
#

Secondary structure (DSSP, 8-state):
-PPPPPPPPPPPP----PPPP---------STTSS-GGGHHHHHHHHHHHHHHHHHHHHHHHHHHHHTS----------------

Radius of gyration: 35.24 Å; Cα contacts (8 Å, |Δi|>4): 11; chains: 1; bounding box: 59×39×102 Å

Sequence (85 aa):
MPFRKPPPPPSPHPQYRPPHPPQAQIPRPQTPADLPEKYRPAYRRVRTVVVMLPIAIVTSYVLYQRVVLGEERKVLVRKNGEGKE

Foldseek 3Di:
DDDDDDDDDDDPDPPPDDPDPPPPCPPDPPDLVSDDPVCNVVVVVVVCCVVVVVVCVVVVVVCCCCVPVVDDDPDPPPPPPPPDD

Organism: NCBI:txid1336337

Solvent-accessible surface area (backbone atoms only — not comparable to full-atom values): 5874 Å² total; per-residue (Å²): 137,86,84,79,80,80,82,79,79,82,76,84,72,84,76,82,71,74,82,72,74,83,70,80,77,69,83,72,66,88,45,82,83,61,46,60,76,88,48,51,65,56,50,54,50,53,54,48,47,68,62,45,49,62,54,51,53,54,51,51,51,56,47,43,42,44,74,72,67,57,57,74,81,84,72,78,80,76,79,74,83,83,72,76,133

pLDDT: mean 76.88, std 12.13, range [48.22, 97.56]